Protein AF-A0A1R1X7X4-F1 (afdb_monomer)

Mean predicted aligned error: 13.03 Å

Organism: NCBI:txid133412

Nearest PDB structures (foldseek):
  8oh6-assembly2_BC  TM=9.444E-01  e=2.277E-14  Candida albicans
  8oj3-assembly2_BC  TM=9.599E-01  e=4.013E-14  Candida albicans
  6swa-assembly1_G  TM=9.440E-01  e=7.073E-14  Mus musculus
  4v8p-assembly4_GF  TM=9.420E-01  e=1.291E-12  Tetrahymena thermophila
  6zj3-assembly1_LV  TM=8.599E-01  e=3.478E-10  Euglena gracilis

pLDDT: mean 85.98, std 16.61, range [34.44, 98.12]

Sequence (166 aa):
MAPVKKSASKGKKIASVPSAKKSVSKKPARNPLFESRNRNFGIGQAVQPKRDLSRYVKWPEYVRLQRQRKVLMMRLKVPPAINQFTQVLDRNTASQLFRLAAKYRPETSTEKRARLVATAEKVAAGNKDESAKPFVIKYGINHITSLIESKKAKLVVIANDVNPIE

Radius of gyration: 37.01 Å; Cα contacts (8 Å, |Δi|>4): 38; chains: 1; bounding box: 67×49×106 Å

InterPro domains:
  IPR001921 Large ribosomal subunit protein eL8, eukaryota [PR00882] (38-55)
  IPR001921 Large ribosomal subunit protein eL8, eukaryota [PR00882] (55-72)
  IPR001921 Large ribosomal subunit protein eL8, eukaryota [PR00882] (75-94)
  IPR001921 Large ribosomal subunit protein eL8, eukaryota [PR00882] (99-112)
  IPR001921 Large ribosomal subunit protein eL8, eukaryota [PR00882] (133-153)
  IPR004038 Ribosomal protein eL8/eL30/eS12/Gadd45 [PF01248] (131-166)
  IPR018492 Ribosomal protein eL8/Nhp2 family [PR00881] (137-151)
  IPR018492 Ribosomal protein eL8/Nhp2 family [PR00881] (156-166)
  IPR029064 Ribosomal protein eL30-like superfamily [G3DSA:3.30.1330.30] (59-166)
  IPR029064 Ribosomal protein eL30-like superfamily [SSF55315] (94-166)
  IPR050257 Large ribosomal subunit protein eL8/uL1-like [PTHR23105] (51-166)

Secondary structure (DSSP, 8-state):
-PPPP--------PPPPS-------PPPPPPTT----PPP-STTSSPPPP---TTTS---HHHHHHHHHHHHHHHS---HHHHGGGSPPPHHHHHHHHHHHHHTPPPPHHHHHHHHHHHHHHHHTT----PPPPP----SHHHHHHHHHTT--S-----S--SS--

Solvent-accessible surface area (backbone atoms only — not comparable to full-atom values): 11486 Å² total; per-residue (Å²): 135,84,87,80,91,82,90,87,77,94,74,88,90,72,90,79,79,94,75,81,76,76,82,72,78,77,75,76,86,75,61,88,91,67,78,88,82,83,77,55,65,55,91,94,58,45,84,70,76,93,70,92,49,80,89,75,54,88,67,58,66,70,60,49,51,56,50,50,52,55,51,47,60,72,71,48,90,69,58,66,91,63,46,53,49,74,65,67,82,53,72,68,61,48,54,54,51,51,56,57,48,63,77,26,54,68,80,50,76,68,56,48,50,53,50,52,50,55,49,50,54,42,45,74,71,71,46,79,92,80,74,78,84,80,81,54,68,84,72,58,70,76,56,48,51,53,30,52,76,68,67,68,58,90,77,86,87,81,80,64,81,63,82,72,87,121

Structure (mmCIF, N/CA/C/O backbone):
data_AF-A0A1R1X7X4-F1
#
_entry.id   AF-A0A1R1X7X4-F1
#
loop_
_atom_site.group_PDB
_atom_site.id
_atom_site.type_symbol
_atom_site.label_atom_id
_atom_site.label_alt_id
_atom_site.label_comp_id
_atom_site.label_asym_id
_atom_site.label_entity_id
_atom_site.label_seq_id
_atom_site.pdbx_PDB_ins_code
_atom_site.Cartn_x
_atom_site.Cartn_y
_atom_site.Cartn_z
_atom_site.occupancy
_atom_site.B_iso_or_equiv
_atom_site.auth_seq_id
_atom_site.auth_comp_id
_atom_site.auth_asym_id
_atom_site.auth_atom_id
_atom_site.pdbx_PDB_model_num
ATOM 1 N N . MET A 1 1 ? -34.403 -0.033 -33.229 1.00 41.84 1 MET A N 1
ATOM 2 C CA . MET A 1 1 ? -35.351 -0.350 -34.320 1.00 41.84 1 MET A CA 1
ATOM 3 C C . MET A 1 1 ? -35.636 0.921 -35.095 1.00 41.84 1 MET A C 1
ATOM 5 O O . MET A 1 1 ? -36.055 1.900 -34.497 1.00 41.84 1 MET A O 1
ATOM 9 N N . ALA A 1 2 ? -35.313 0.929 -36.386 1.00 46.66 2 ALA A N 1
ATOM 10 C CA . ALA A 1 2 ? -35.594 2.038 -37.294 1.00 46.66 2 ALA A CA 1
ATOM 11 C C . ALA A 1 2 ? -37.090 2.096 -37.646 1.00 46.66 2 ALA A C 1
ATOM 13 O O . ALA A 1 2 ? -37.705 1.032 -37.737 1.00 46.66 2 ALA A O 1
ATOM 14 N N . PRO A 1 3 ? -37.664 3.272 -37.953 1.00 43.72 3 PRO A N 1
ATOM 15 C CA . PRO A 1 3 ? -38.865 3.331 -38.757 1.00 43.72 3 PRO A CA 1
ATOM 16 C C . PRO A 1 3 ? -38.521 3.500 -40.243 1.00 43.72 3 PRO A C 1
ATOM 18 O O . PRO A 1 3 ? -37.676 4.293 -40.661 1.00 43.72 3 PRO A O 1
ATOM 21 N N . VAL A 1 4 ? -39.202 2.656 -41.006 1.00 43.59 4 VAL A N 1
ATOM 22 C CA . VAL A 1 4 ? -39.132 2.402 -42.440 1.00 43.59 4 VAL A CA 1
ATOM 23 C C . VAL A 1 4 ? -39.848 3.501 -43.240 1.00 43.59 4 VAL A C 1
ATOM 25 O O . VAL A 1 4 ? -40.825 4.094 -42.793 1.00 43.59 4 VAL A O 1
ATOM 28 N N . LYS A 1 5 ? -39.343 3.728 -44.458 1.00 48.66 5 LYS A N 1
ATOM 29 C CA . LYS A 1 5 ? -39.853 4.612 -45.521 1.00 48.66 5 LYS A CA 1
ATOM 30 C C . LYS A 1 5 ? -41.318 4.341 -45.927 1.00 48.66 5 LYS A C 1
ATOM 32 O O . LYS A 1 5 ? -41.693 3.190 -46.125 1.00 48.66 5 LYS A O 1
ATOM 37 N N . LYS A 1 6 ? -42.049 5.411 -46.270 1.00 34.44 6 LYS A N 1
ATOM 38 C CA . LYS A 1 6 ? -43.139 5.461 -47.277 1.00 34.44 6 LYS A CA 1
ATOM 39 C C . LYS A 1 6 ? -42.985 6.781 -48.053 1.00 34.44 6 LYS A C 1
ATOM 41 O O . LYS A 1 6 ? -42.925 7.827 -47.428 1.00 34.44 6 LYS A O 1
ATOM 46 N N . SER A 1 7 ? -42.570 6.799 -49.322 1.00 47.31 7 SER A N 1
ATOM 47 C CA . SER A 1 7 ? -43.230 6.396 -50.583 1.00 47.31 7 SER A CA 1
ATOM 48 C C . SER A 1 7 ? -44.155 7.479 -51.155 1.00 47.31 7 SER A C 1
ATOM 50 O O . SER A 1 7 ? -45.255 7.650 -50.647 1.00 47.31 7 SER A O 1
ATOM 52 N N . ALA A 1 8 ? -43.718 8.143 -52.230 1.00 39.06 8 ALA A N 1
ATOM 53 C CA . ALA A 1 8 ? -44.516 8.737 -53.319 1.00 39.06 8 ALA A CA 1
ATOM 54 C C . ALA A 1 8 ? -43.577 9.607 -54.173 1.00 39.06 8 ALA A C 1
ATOM 56 O O . ALA A 1 8 ? -42.639 10.191 -53.646 1.00 39.06 8 ALA A O 1
ATOM 57 N N . SER A 1 9 ? -43.737 9.813 -55.470 1.00 38.97 9 SER A N 1
ATOM 58 C CA . SER A 1 9 ? -44.319 9.043 -56.563 1.00 38.97 9 SER A CA 1
ATOM 59 C C . SER A 1 9 ? -43.812 9.743 -57.826 1.00 38.97 9 SER A C 1
ATOM 61 O O . SER A 1 9 ? -4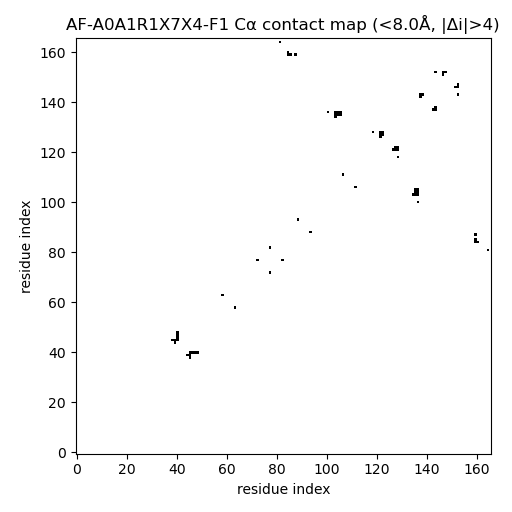3.760 10.966 -57.893 1.00 38.97 9 SER A O 1
ATOM 63 N N . LYS A 1 10 ? -43.399 8.931 -58.795 1.00 47.78 10 LYS A N 1
ATOM 64 C CA . LYS A 1 10 ? -43.009 9.236 -60.179 1.00 47.78 10 LYS A CA 1
ATOM 65 C C . LYS A 1 10 ? -43.596 10.540 -60.765 1.00 47.78 10 LYS A C 1
ATOM 67 O O . LYS A 1 10 ? -44.795 10.629 -60.998 1.00 47.78 10 LYS A O 1
ATOM 72 N N . GLY A 1 11 ? -42.708 11.469 -61.128 1.00 42.81 11 GLY A N 1
ATOM 73 C CA . GLY A 1 11 ? -42.942 12.563 -62.074 1.00 42.81 11 GLY A CA 1
ATOM 74 C C . GLY A 1 11 ? -41.880 12.536 -63.183 1.00 42.81 11 GLY A C 1
ATOM 75 O O . GLY A 1 11 ? -40.696 12.365 -62.910 1.00 42.81 11 GLY A O 1
ATOM 76 N N . LYS A 1 12 ? -42.354 12.608 -64.428 1.00 50.69 12 LYS A N 1
ATOM 77 C CA . LYS A 1 12 ? -41.709 12.533 -65.758 1.00 50.69 12 LYS A CA 1
ATOM 78 C C . LYS A 1 12 ? -40.211 12.929 -65.830 1.00 50.69 12 LYS A C 1
ATOM 80 O O . LYS A 1 12 ? -39.846 14.054 -65.512 1.00 50.69 12 LYS A O 1
ATOM 85 N N . LYS A 1 13 ? -39.349 12.019 -66.321 1.00 48.28 13 LYS A N 1
ATOM 86 C CA . LYS A 1 13 ? -37.916 12.280 -66.577 1.00 48.28 13 LYS A CA 1
ATOM 87 C C . LYS A 1 13 ? -37.725 13.106 -67.854 1.00 48.28 13 LYS A C 1
ATOM 89 O O . LYS A 1 13 ? -37.965 12.600 -68.946 1.00 48.28 13 LYS A O 1
ATOM 94 N N . ILE A 1 14 ? -37.226 14.327 -67.702 1.00 56.03 14 ILE A N 1
ATOM 95 C CA . ILE A 1 14 ? -36.561 15.101 -68.758 1.00 56.03 14 ILE A CA 1
ATOM 96 C C . ILE A 1 14 ? -35.058 15.018 -68.459 1.00 56.03 14 ILE A C 1
ATOM 98 O O . ILE A 1 14 ? -34.655 15.119 -67.300 1.00 56.03 14 ILE A O 1
ATOM 102 N N . ALA A 1 15 ? -34.238 14.730 -69.470 1.00 59.56 15 ALA A N 1
ATOM 103 C CA . ALA A 1 15 ? -32.811 14.474 -69.293 1.00 59.56 15 ALA A CA 1
ATOM 104 C C . ALA A 1 15 ? -32.068 15.718 -68.769 1.00 59.56 15 ALA A C 1
ATOM 106 O O . ALA A 1 15 ? -32.129 16.786 -69.373 1.00 59.56 15 ALA A O 1
ATOM 107 N N . SER A 1 16 ? -31.347 15.569 -67.654 1.00 58.72 16 SER A N 1
ATOM 108 C CA . SER A 1 16 ? -30.454 16.593 -67.105 1.00 58.72 16 SER A CA 1
ATOM 109 C C . SER A 1 16 ? -29.084 16.552 -67.792 1.00 58.72 16 SER A C 1
ATOM 111 O O . SER A 1 16 ? -28.466 15.491 -67.886 1.00 58.72 16 SER A O 1
ATOM 113 N N . VAL A 1 17 ? -28.619 17.723 -68.226 1.00 58.97 17 VAL A N 1
ATOM 114 C CA . VAL A 1 17 ? -27.346 18.002 -68.915 1.00 58.97 17 VAL A CA 1
ATOM 115 C C . VAL A 1 17 ? -26.130 17.434 -68.151 1.00 58.97 17 VAL A C 1
ATOM 117 O O . VAL A 1 17 ? -26.059 17.581 -66.927 1.00 58.97 17 VAL A O 1
ATOM 120 N N . PRO A 1 18 ? -25.137 16.817 -68.825 1.00 59.31 18 PRO A N 1
ATOM 121 C CA . PRO A 1 18 ? -23.993 16.210 -68.163 1.00 59.31 18 PRO A CA 1
ATOM 122 C C . PRO A 1 18 ? -22.905 17.258 -67.923 1.00 59.31 18 PRO A C 1
ATOM 124 O O . PRO A 1 18 ? -21.990 17.410 -68.726 1.00 59.31 18 PRO A O 1
ATOM 127 N N . SER A 1 19 ? -22.971 17.993 -66.814 1.00 56.12 19 SER A N 1
ATOM 128 C CA . SER A 1 19 ? -21.765 18.639 -66.279 1.00 56.12 19 SER A CA 1
ATOM 129 C C . SER A 1 19 ? -21.951 19.108 -64.840 1.00 56.12 19 SER A C 1
ATOM 131 O O . SER A 1 19 ? -22.186 20.278 -64.563 1.00 56.12 19 SER A O 1
ATOM 133 N N . ALA A 1 20 ? -21.782 18.188 -63.897 1.00 57.03 20 ALA A N 1
ATOM 134 C CA . ALA A 1 20 ? -21.344 18.543 -62.555 1.00 57.03 20 ALA A CA 1
ATOM 135 C C . ALA A 1 20 ? -19.971 17.900 -62.351 1.00 57.03 20 ALA A C 1
ATOM 137 O O . ALA A 1 20 ? -19.838 16.795 -61.823 1.00 57.03 20 ALA A O 1
ATOM 138 N N . LYS A 1 21 ? -18.931 18.573 -62.860 1.00 57.56 21 LYS A N 1
ATOM 139 C CA . LYS A 1 21 ? -17.543 18.236 -62.539 1.00 57.56 21 LYS A CA 1
ATOM 140 C C . LYS A 1 21 ? -17.407 18.279 -61.017 1.00 57.56 21 LYS A C 1
ATOM 142 O O . LYS A 1 21 ? -17.651 19.322 -60.415 1.00 57.56 21 LYS A O 1
ATOM 147 N N . LYS A 1 22 ? -17.011 17.155 -60.404 1.00 57.88 22 LYS A N 1
ATOM 148 C CA . LYS A 1 22 ? -16.505 17.124 -59.024 1.00 57.88 22 LYS A CA 1
ATOM 149 C C . LYS A 1 22 ? -15.556 18.307 -58.855 1.00 57.88 22 LYS A C 1
ATOM 151 O O . LYS A 1 22 ? -14.607 18.429 -59.629 1.00 57.88 22 LYS A O 1
ATOM 156 N N . SER A 1 23 ? -15.812 19.160 -57.868 1.00 54.19 23 SER A N 1
ATOM 157 C CA . SER A 1 23 ? -14.879 20.204 -57.464 1.00 54.19 23 SER A CA 1
ATOM 158 C C . SER A 1 23 ? -13.564 19.533 -57.077 1.00 54.19 23 SER A C 1
ATOM 160 O O . SER A 1 23 ? -13.426 18.969 -55.991 1.00 54.19 23 SER A O 1
ATOM 162 N N . VAL A 1 24 ? -12.609 19.539 -58.003 1.00 57.81 24 VAL A N 1
ATOM 163 C CA . VAL A 1 24 ? -11.231 19.156 -57.731 1.00 57.81 24 VAL A CA 1
ATOM 164 C C . VAL A 1 24 ? -10.703 20.240 -56.807 1.00 57.81 24 VAL A C 1
ATOM 166 O O . VAL A 1 24 ? -10.458 21.365 -57.240 1.00 57.81 24 VAL A O 1
ATOM 169 N N . SER A 1 25 ? -10.597 19.932 -55.516 1.00 57.25 25 SER A N 1
ATOM 170 C CA . SER A 1 25 ? -9.922 20.791 -54.548 1.00 57.25 25 SER A CA 1
ATOM 171 C C . SER A 1 25 ? -8.527 21.109 -55.096 1.00 57.25 25 SER A C 1
ATOM 173 O O . SER A 1 25 ? -7.683 20.212 -55.197 1.00 57.25 25 SER A O 1
ATOM 175 N N . LYS A 1 26 ? -8.310 22.361 -55.524 1.00 60.34 26 LYS A N 1
ATOM 176 C CA . LYS A 1 26 ? -7.020 22.842 -56.031 1.00 60.34 26 LYS A CA 1
ATOM 177 C C . LYS A 1 26 ? -5.958 22.564 -54.968 1.00 60.34 26 LYS A C 1
ATOM 179 O O . LYS A 1 26 ? -6.032 23.105 -53.867 1.00 60.34 26 LYS A O 1
ATOM 184 N N . LYS A 1 27 ? -4.980 21.713 -55.293 1.00 66.12 27 LYS A N 1
ATOM 185 C CA . LYS A 1 27 ? -3.780 21.553 -54.464 1.00 66.12 27 LYS A CA 1
ATOM 186 C C . LYS A 1 27 ? -3.065 22.912 -54.418 1.00 66.12 27 LYS A C 1
ATOM 188 O O . LYS A 1 27 ? -2.929 23.527 -55.478 1.00 66.12 27 LYS A O 1
ATOM 193 N N . PRO A 1 28 ? -2.641 23.399 -53.239 1.00 71.25 28 PRO A N 1
ATOM 194 C CA . PRO A 1 28 ? -1.934 24.670 -53.143 1.00 71.25 28 PRO A CA 1
ATOM 195 C C . PRO A 1 28 ? -0.655 24.630 -53.990 1.00 71.25 28 PRO A C 1
ATOM 197 O O . PRO A 1 28 ? 0.012 23.595 -54.068 1.00 71.25 28 PRO A O 1
ATOM 200 N N . ALA A 1 29 ? -0.337 25.748 -54.650 1.00 69.00 29 ALA A N 1
ATOM 201 C CA . ALA A 1 29 ? 0.863 25.886 -55.468 1.00 69.00 29 ALA A CA 1
ATOM 202 C C . ALA A 1 29 ? 2.110 25.638 -54.601 1.00 69.00 29 ALA A C 1
ATOM 204 O O . ALA A 1 29 ? 2.320 26.304 -53.588 1.00 69.00 29 ALA A O 1
ATOM 205 N N . ARG A 1 30 ? 2.920 24.641 -54.972 1.00 70.94 30 ARG A N 1
ATOM 206 C CA . ARG A 1 30 ? 4.141 24.281 -54.245 1.00 70.94 30 ARG A CA 1
ATOM 207 C C . ARG A 1 30 ? 5.256 25.236 -54.667 1.00 70.94 30 ARG A C 1
ATOM 209 O O . ARG A 1 30 ? 5.600 25.281 -55.842 1.00 70.94 30 ARG A O 1
ATOM 216 N N . ASN A 1 31 ? 5.799 25.998 -53.720 1.00 81.94 31 ASN A N 1
ATOM 217 C CA . ASN A 1 31 ? 6.929 26.889 -53.977 1.00 81.94 31 ASN A CA 1
ATOM 218 C C . ASN A 1 31 ? 8.143 26.059 -54.470 1.00 81.94 31 ASN A C 1
ATOM 220 O O . ASN A 1 31 ? 8.532 25.117 -53.771 1.00 81.94 31 ASN A O 1
ATOM 224 N N . PRO A 1 32 ? 8.731 26.376 -55.642 1.00 82.44 32 PRO A N 1
ATOM 225 C CA . PRO A 1 32 ? 9.830 25.614 -56.244 1.00 82.44 32 PRO A CA 1
ATOM 226 C C . PRO A 1 32 ? 11.125 25.631 -55.418 1.00 82.44 32 PRO A C 1
ATOM 228 O O . PRO A 1 32 ? 11.994 24.797 -55.644 1.00 82.44 32 PRO A O 1
ATOM 231 N N . LEU A 1 33 ? 11.242 26.529 -54.433 1.00 87.75 33 LEU A N 1
ATOM 232 C CA . LEU A 1 33 ? 12.368 26.575 -53.498 1.00 87.75 33 LEU A CA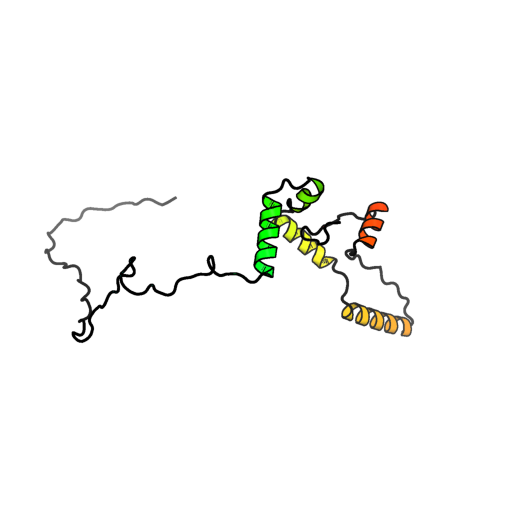 1
ATOM 233 C C . LEU A 1 33 ? 12.321 25.463 -52.427 1.00 87.75 33 LEU A C 1
ATOM 235 O O . LEU A 1 33 ? 13.320 25.233 -51.749 1.00 87.75 33 LEU A O 1
ATOM 239 N N . PHE A 1 34 ? 11.188 24.765 -52.250 1.00 85.88 34 PHE A N 1
ATOM 240 C CA . PHE A 1 34 ? 11.035 23.703 -51.245 1.00 85.88 34 PHE A CA 1
ATOM 241 C C . PHE A 1 34 ? 10.937 22.303 -51.869 1.00 85.88 34 PHE A C 1
ATOM 243 O O . PHE A 1 34 ? 9.876 21.861 -52.328 1.00 85.88 34 PHE A O 1
ATOM 250 N N . GLU A 1 35 ? 12.028 21.544 -51.783 1.00 86.50 35 GLU A N 1
ATOM 251 C CA . GLU A 1 35 ? 12.071 20.130 -52.163 1.00 86.50 35 GLU A CA 1
ATOM 252 C C . GLU A 1 35 ? 11.814 19.176 -50.981 1.00 86.50 35 GLU A C 1
ATOM 254 O O . GLU A 1 35 ? 12.058 19.491 -49.818 1.00 86.50 35 GLU A O 1
ATOM 259 N N . SER A 1 36 ? 11.282 17.983 -51.273 1.00 87.62 36 SER A N 1
ATOM 260 C CA . SER A 1 36 ? 11.096 16.927 -50.267 1.00 87.62 36 SER A CA 1
ATOM 261 C C . SER A 1 36 ? 12.357 16.073 -50.216 1.00 87.62 36 SER A C 1
ATOM 263 O O . SER A 1 36 ? 12.693 15.407 -51.189 1.00 87.62 36 SER A O 1
ATOM 265 N N . ARG A 1 37 ? 13.040 16.083 -49.070 1.00 87.38 37 ARG A N 1
ATOM 266 C CA . ARG A 1 37 ? 14.230 15.263 -48.807 1.00 87.38 37 ARG A CA 1
ATOM 267 C C . ARG A 1 37 ? 13.890 14.146 -47.825 1.00 87.38 37 ARG A C 1
ATOM 269 O O . ARG A 1 37 ? 14.252 14.200 -46.649 1.00 87.38 37 ARG A O 1
ATOM 276 N N . ASN A 1 38 ? 13.139 13.151 -48.289 1.00 90.12 38 ASN A N 1
ATOM 277 C CA . ASN A 1 38 ? 12.784 12.012 -47.447 1.00 90.12 38 ASN A CA 1
ATOM 278 C C . ASN A 1 38 ? 14.032 11.174 -47.145 1.00 90.12 38 ASN A C 1
ATOM 280 O O . ASN A 1 38 ? 14.757 10.766 -48.048 1.00 90.12 38 ASN A O 1
ATOM 284 N N . ARG A 1 39 ? 14.279 10.906 -45.862 1.00 92.56 39 ARG A N 1
ATOM 285 C CA . ARG A 1 39 ? 15.387 10.059 -45.409 1.00 92.56 39 ARG A CA 1
ATOM 286 C C . ARG A 1 39 ? 14.907 8.620 -45.254 1.00 92.56 39 ARG A C 1
ATOM 288 O O . ARG A 1 39 ? 13.884 8.380 -44.618 1.00 92.56 39 ARG A O 1
ATOM 295 N N . ASN A 1 40 ? 15.664 7.668 -45.793 1.00 94.88 40 ASN A N 1
ATOM 296 C CA . ASN A 1 40 ? 15.442 6.246 -45.551 1.00 94.88 40 ASN A CA 1
ATOM 297 C C . ASN A 1 40 ? 16.184 5.820 -44.272 1.00 94.88 40 ASN A C 1
ATOM 299 O O . ASN A 1 40 ? 17.403 5.947 -44.205 1.00 94.88 40 ASN A O 1
ATOM 303 N N . PHE A 1 41 ? 15.457 5.326 -43.268 1.00 95.50 41 PHE A N 1
ATOM 304 C CA . PHE A 1 41 ? 16.003 4.871 -41.977 1.00 95.50 41 PHE A CA 1
ATOM 305 C C . PHE A 1 41 ? 16.158 3.341 -41.893 1.00 95.50 41 PHE A C 1
ATOM 307 O O . PHE A 1 41 ? 16.189 2.768 -40.799 1.00 95.50 41 PHE A O 1
ATOM 314 N N . GLY A 1 42 ? 16.209 2.666 -43.044 1.00 94.75 42 GLY A N 1
ATOM 315 C CA . GLY A 1 42 ? 16.579 1.257 -43.142 1.00 94.75 42 GLY A CA 1
ATOM 316 C C . GLY A 1 42 ? 18.004 0.983 -42.645 1.00 94.75 42 GLY A C 1
ATOM 317 O O . GLY A 1 42 ? 18.800 1.894 -42.407 1.00 94.75 42 GLY A O 1
ATOM 318 N N . ILE A 1 43 ? 18.328 -0.296 -42.471 1.00 94.81 43 ILE A N 1
ATOM 319 C CA . ILE A 1 43 ? 19.660 -0.736 -42.039 1.00 94.81 43 ILE A CA 1
ATOM 320 C C . ILE A 1 43 ? 20.688 -0.319 -43.106 1.00 94.81 43 ILE A C 1
ATOM 322 O O . ILE A 1 43 ? 20.471 -0.546 -44.293 1.00 94.81 43 ILE A O 1
ATOM 326 N N . GLY A 1 44 ? 21.783 0.325 -42.689 1.00 95.00 44 GLY A N 1
ATOM 327 C CA . GLY A 1 44 ? 22.851 0.787 -43.589 1.00 95.00 44 GLY A CA 1
ATOM 328 C C . GLY A 1 44 ? 22.543 2.056 -44.397 1.00 95.00 44 GLY A C 1
ATOM 329 O O . GLY A 1 44 ? 23.325 2.406 -45.272 1.00 95.00 44 GLY A O 1
ATOM 330 N N . GLN A 1 45 ? 21.421 2.736 -44.131 1.00 95.31 45 GLN A N 1
ATOM 331 C CA . GLN A 1 45 ? 21.021 3.968 -44.823 1.00 95.31 45 GLN A CA 1
ATOM 332 C C . GLN A 1 45 ? 21.278 5.200 -43.931 1.00 95.31 45 GLN A C 1
ATOM 334 O O . GLN A 1 45 ? 22.352 5.344 -43.348 1.00 95.31 45 GLN A O 1
ATOM 339 N N . ALA A 1 46 ? 20.316 6.117 -43.798 1.00 94.69 46 ALA A N 1
ATOM 340 C CA . ALA A 1 46 ? 20.488 7.312 -42.979 1.00 94.69 46 ALA A CA 1
ATOM 341 C C . ALA A 1 46 ? 20.497 6.998 -41.469 1.00 94.69 46 ALA A C 1
ATOM 343 O O . ALA A 1 46 ? 19.859 6.049 -41.011 1.00 94.69 46 ALA A O 1
ATOM 344 N N . VAL A 1 47 ? 21.144 7.869 -40.675 1.00 94.19 47 VAL A N 1
ATOM 345 C CA . VAL A 1 47 ? 21.170 7.776 -39.200 1.00 94.19 47 VAL A CA 1
ATOM 346 C C . VAL A 1 47 ? 19.757 7.625 -38.642 1.00 94.19 47 VAL A C 1
ATOM 348 O O . VAL A 1 47 ? 18.869 8.415 -38.980 1.00 94.19 47 VAL A O 1
ATOM 351 N N . GLN A 1 48 ? 19.582 6.625 -37.777 1.00 94.50 48 GLN A N 1
ATOM 352 C CA . GLN A 1 48 ? 18.311 6.298 -37.142 1.00 94.50 48 GLN A CA 1
ATOM 353 C C . GLN A 1 48 ? 17.767 7.493 -36.336 1.00 94.50 48 GLN A C 1
ATOM 355 O O . GLN A 1 48 ? 18.534 8.175 -35.653 1.00 94.50 48 GLN A O 1
ATOM 360 N N . PRO A 1 49 ? 16.449 7.751 -36.370 1.00 95.31 49 PRO A N 1
ATOM 361 C CA . PRO A 1 49 ? 15.851 8.782 -35.537 1.00 95.31 49 PRO A CA 1
ATOM 362 C C . PRO A 1 49 ? 15.910 8.373 -34.061 1.00 95.31 49 PRO A C 1
ATOM 364 O O . PRO A 1 49 ? 16.041 7.192 -33.724 1.00 95.31 49 PRO A O 1
ATOM 367 N N . LYS A 1 50 ? 15.751 9.350 -33.164 1.00 95.62 50 LYS A N 1
ATOM 368 C CA . LYS A 1 50 ? 15.554 9.070 -31.738 1.00 95.62 50 LYS A CA 1
ATOM 369 C C . LYS A 1 50 ? 14.276 8.237 -31.571 1.00 95.62 50 LYS A C 1
ATOM 371 O O . LYS A 1 50 ? 13.227 8.605 -32.096 1.00 95.62 50 LYS A O 1
ATOM 376 N N . ARG A 1 51 ? 14.373 7.115 -30.857 1.00 94.50 51 ARG A N 1
ATOM 377 C CA . ARG A 1 51 ? 13.253 6.220 -30.526 1.00 94.50 51 ARG A CA 1
ATOM 378 C C . ARG A 1 51 ? 13.118 6.100 -29.017 1.00 94.50 51 ARG A C 1
ATOM 380 O O . ARG A 1 51 ? 14.056 6.427 -28.293 1.00 94.50 51 ARG A O 1
ATOM 387 N N . ASP A 1 52 ? 11.978 5.600 -28.554 1.00 96.62 52 ASP A N 1
ATOM 388 C CA . ASP A 1 52 ? 11.857 5.205 -27.156 1.00 96.62 52 ASP A CA 1
ATOM 389 C C . ASP A 1 52 ? 12.784 4.012 -26.869 1.00 96.62 52 ASP A C 1
ATOM 391 O O . ASP A 1 52 ? 12.634 2.928 -27.436 1.00 96.62 52 ASP A O 1
ATOM 395 N N . LEU A 1 53 ? 13.770 4.241 -26.001 1.00 96.44 53 LEU A N 1
ATOM 396 C CA . LEU A 1 53 ? 14.734 3.239 -25.556 1.00 96.44 53 LEU A CA 1
ATOM 397 C C . LEU A 1 53 ? 14.403 2.696 -24.160 1.00 96.44 53 LEU A C 1
ATOM 399 O O . LEU A 1 53 ? 15.187 1.914 -23.633 1.00 96.44 53 LEU A O 1
ATOM 403 N N . SER A 1 54 ? 13.259 3.053 -23.562 1.00 94.81 54 SER A N 1
ATOM 404 C CA . SER A 1 54 ? 12.861 2.694 -22.188 1.00 94.81 54 SER A CA 1
ATOM 405 C C . SER A 1 54 ? 13.059 1.211 -21.830 1.00 94.81 54 SER A C 1
ATOM 407 O O . SER A 1 54 ? 13.450 0.877 -20.707 1.00 94.81 54 SER A O 1
ATOM 409 N N . ARG A 1 55 ? 12.849 0.302 -22.792 1.00 95.06 55 ARG A N 1
ATOM 410 C CA . ARG A 1 55 ? 13.056 -1.149 -22.634 1.00 95.06 55 ARG A CA 1
ATOM 411 C C . ARG A 1 55 ? 14.526 -1.584 -22.625 1.00 95.06 55 ARG A C 1
ATOM 413 O O . ARG A 1 55 ? 14.836 -2.588 -21.994 1.00 95.06 55 ARG A O 1
ATOM 420 N N . TYR A 1 56 ? 15.400 -0.852 -23.315 1.00 95.62 56 TYR A N 1
ATOM 421 C CA . TYR A 1 56 ? 16.823 -1.169 -23.505 1.00 95.62 56 TYR A CA 1
ATOM 422 C C . TYR A 1 56 ? 17.750 -0.354 -22.593 1.00 95.62 56 TYR A C 1
ATOM 424 O O . TYR A 1 56 ? 18.950 -0.613 -22.537 1.00 95.62 56 TYR A O 1
ATOM 432 N N . VAL A 1 57 ? 17.206 0.627 -21.868 1.00 96.88 57 VAL A N 1
ATOM 433 C CA . VAL A 1 57 ? 17.945 1.390 -20.860 1.00 96.88 57 VAL A CA 1
ATOM 434 C C . VAL A 1 57 ? 18.462 0.451 -19.771 1.00 96.88 57 VAL A C 1
ATOM 436 O O . VAL A 1 57 ? 17.725 -0.366 -19.21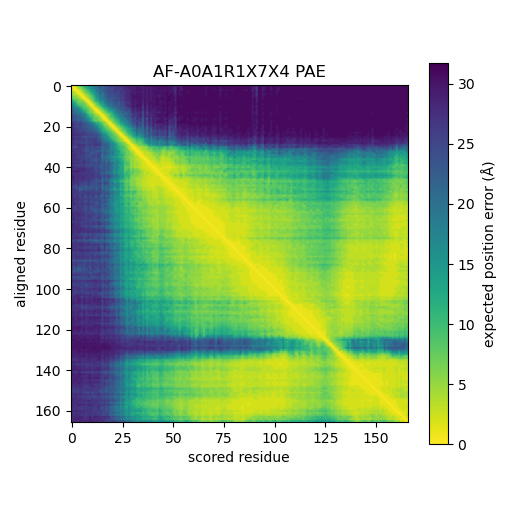0 1.00 96.88 57 VAL A O 1
ATOM 439 N N . LYS A 1 58 ? 19.734 0.624 -19.408 1.00 96.25 58 LYS A N 1
ATOM 440 C CA . LYS A 1 58 ? 20.297 0.050 -18.186 1.00 96.25 58 LYS A CA 1
ATOM 441 C C . LYS A 1 58 ? 19.703 0.780 -16.979 1.00 96.25 58 LYS A C 1
ATOM 443 O O . LYS A 1 58 ? 20.189 1.832 -16.575 1.00 96.25 58 LYS A O 1
ATOM 448 N N . TRP A 1 59 ? 18.622 0.229 -16.433 1.00 97.06 59 TRP A N 1
ATOM 449 C CA . TRP A 1 59 ? 17.923 0.809 -15.287 1.00 97.06 59 TRP A CA 1
ATOM 450 C C . TRP A 1 59 ? 18.803 0.832 -14.021 1.00 97.06 59 TRP A C 1
ATOM 452 O O . TRP A 1 59 ? 19.601 -0.097 -13.822 1.00 97.06 59 TRP A O 1
ATOM 462 N N . PRO A 1 60 ? 18.626 1.838 -13.137 1.00 98.06 60 PRO A N 1
ATOM 463 C CA . PRO A 1 60 ? 19.257 1.860 -11.822 1.00 98.06 60 PRO A CA 1
ATOM 464 C C . PRO A 1 60 ? 19.021 0.559 -11.052 1.00 98.06 60 PRO A C 1
ATOM 466 O O . PRO A 1 60 ? 18.008 -0.122 -11.235 1.00 98.06 60 PRO A O 1
ATOM 469 N N . GLU A 1 61 ? 19.961 0.204 -10.182 1.00 97.88 61 GLU A N 1
ATOM 470 C CA . GLU A 1 61 ? 19.967 -1.088 -9.494 1.00 97.88 61 GLU A CA 1
ATOM 471 C C . GLU A 1 61 ? 18.691 -1.375 -8.698 1.00 97.88 61 GLU A C 1
ATOM 473 O O . GLU A 1 61 ? 18.117 -2.450 -8.853 1.00 97.88 61 GLU A O 1
ATOM 478 N N . TYR A 1 62 ? 18.179 -0.399 -7.948 1.00 98.06 62 TYR A N 1
ATOM 479 C CA . TYR A 1 62 ? 16.955 -0.570 -7.161 1.00 98.06 62 TYR A CA 1
ATOM 480 C C . TYR A 1 62 ? 15.736 -0.932 -8.030 1.00 98.06 62 TYR A C 1
ATOM 482 O O . TYR A 1 62 ? 14.928 -1.775 -7.645 1.00 98.06 62 TYR A O 1
ATOM 490 N N . VAL A 1 63 ? 15.628 -0.369 -9.242 1.00 97.50 63 VAL A N 1
ATOM 491 C CA . VAL A 1 63 ? 14.549 -0.692 -10.190 1.00 97.50 63 VAL A CA 1
ATOM 492 C C . VAL A 1 63 ? 14.703 -2.122 -10.698 1.00 97.50 63 VAL A C 1
ATOM 494 O O . VAL A 1 63 ? 13.717 -2.855 -10.809 1.00 97.50 63 VAL A O 1
ATOM 497 N N . ARG A 1 64 ? 15.940 -2.535 -11.012 1.00 96.94 64 ARG A N 1
ATOM 498 C CA . ARG A 1 64 ? 16.232 -3.907 -11.451 1.00 96.94 64 ARG A CA 1
ATOM 499 C C . ARG A 1 64 ? 15.864 -4.908 -10.359 1.00 96.94 64 ARG A C 1
ATOM 501 O O . ARG A 1 64 ? 15.145 -5.857 -10.656 1.00 96.94 64 ARG A O 1
ATOM 508 N N . LEU A 1 65 ? 16.269 -4.649 -9.117 1.00 97.56 65 LEU A N 1
ATOM 509 C CA . LEU A 1 65 ? 16.012 -5.518 -7.969 1.00 97.56 65 LEU A CA 1
ATOM 510 C C . LEU A 1 65 ? 14.509 -5.652 -7.678 1.00 97.56 65 LEU A C 1
ATOM 512 O O . LEU A 1 65 ? 14.009 -6.767 -7.544 1.00 97.56 65 LEU A O 1
ATOM 516 N N . GLN A 1 66 ? 13.755 -4.548 -7.677 1.00 96.75 66 GLN A N 1
ATOM 517 C CA . GLN A 1 66 ? 12.295 -4.573 -7.500 1.00 96.75 66 GLN A CA 1
ATOM 518 C C . GLN A 1 66 ? 11.587 -5.389 -8.597 1.00 96.75 66 GLN A C 1
ATOM 520 O O . GLN A 1 66 ? 10.705 -6.202 -8.308 1.00 96.75 66 GLN A O 1
ATOM 525 N N . ARG A 1 67 ? 11.992 -5.219 -9.866 1.00 97.06 67 ARG A N 1
ATOM 526 C CA . ARG A 1 67 ? 11.437 -5.982 -10.998 1.00 97.06 67 ARG A CA 1
ATOM 527 C C . ARG A 1 67 ? 11.794 -7.466 -10.912 1.00 97.06 67 ARG A C 1
ATOM 529 O O . ARG A 1 67 ? 10.915 -8.304 -11.094 1.00 97.06 67 ARG A O 1
ATOM 536 N N . GLN A 1 68 ? 13.053 -7.789 -10.614 1.00 97.38 68 GLN A N 1
ATOM 537 C CA . GLN A 1 68 ? 13.523 -9.166 -10.445 1.00 97.38 68 GLN A CA 1
ATOM 538 C C . GLN A 1 68 ? 12.796 -9.868 -9.297 1.00 97.38 68 GLN A C 1
ATOM 540 O O . GLN A 1 68 ? 12.323 -10.984 -9.494 1.00 97.38 68 GLN A O 1
ATOM 545 N N . ARG A 1 69 ? 12.603 -9.197 -8.151 1.00 95.38 69 ARG A N 1
ATOM 546 C CA . ARG A 1 69 ? 11.818 -9.719 -7.020 1.00 95.38 69 ARG A CA 1
ATOM 547 C C . ARG A 1 69 ? 10.397 -10.094 -7.445 1.00 95.38 69 ARG A C 1
ATOM 549 O O . ARG A 1 69 ? 9.946 -11.199 -7.157 1.00 95.38 69 ARG A O 1
ATOM 556 N N . LYS A 1 70 ? 9.711 -9.218 -8.191 1.00 95.19 70 LYS A N 1
ATOM 557 C CA . LYS A 1 70 ? 8.362 -9.500 -8.711 1.00 95.19 70 LYS A CA 1
ATOM 558 C C . LYS A 1 70 ? 8.348 -10.685 -9.681 1.00 95.19 70 LYS A C 1
ATOM 560 O O . LYS A 1 70 ? 7.462 -11.529 -9.601 1.00 95.19 70 LYS A O 1
ATOM 565 N N . VAL A 1 71 ? 9.318 -10.760 -10.595 1.00 97.12 71 VAL A N 1
ATOM 566 C CA . VAL A 1 71 ? 9.438 -11.887 -11.535 1.00 97.12 71 VAL A CA 1
ATOM 567 C C . VAL A 1 71 ? 9.669 -13.196 -10.788 1.00 97.12 71 VAL A C 1
ATOM 569 O O . VAL A 1 71 ? 9.012 -14.185 -11.095 1.00 97.12 71 VAL A O 1
ATOM 572 N N . LEU A 1 72 ? 10.542 -13.193 -9.785 1.00 97.00 72 LEU A N 1
ATOM 573 C CA . LEU A 1 72 ? 10.847 -14.364 -8.973 1.00 97.00 72 LEU A CA 1
ATOM 574 C C . LEU A 1 72 ? 9.600 -14.868 -8.232 1.00 97.00 72 LEU A C 1
ATOM 576 O O . LEU A 1 72 ? 9.286 -16.051 -8.328 1.00 97.00 72 LEU A O 1
ATOM 580 N N . MET A 1 73 ? 8.823 -13.976 -7.607 1.00 93.75 73 MET A N 1
ATOM 581 C CA . MET A 1 73 ? 7.557 -14.335 -6.948 1.00 93.75 73 MET A CA 1
ATOM 582 C C . MET A 1 73 ? 6.525 -14.962 -7.901 1.00 93.75 73 MET A C 1
ATOM 584 O O . MET A 1 73 ? 5.788 -15.847 -7.491 1.00 93.75 73 MET A O 1
ATOM 588 N N . MET A 1 74 ? 6.478 -14.546 -9.172 1.00 94.12 74 MET A N 1
ATOM 589 C CA . MET A 1 74 ? 5.578 -15.147 -10.172 1.00 94.12 74 MET A CA 1
ATOM 590 C C . MET A 1 74 ? 6.084 -16.484 -10.730 1.00 94.12 74 MET A C 1
ATOM 592 O O . MET A 1 74 ? 5.314 -17.232 -11.328 1.00 94.12 74 MET A O 1
ATOM 596 N N . ARG A 1 75 ? 7.393 -16.742 -10.651 1.00 97.06 75 ARG A N 1
ATOM 597 C CA . ARG A 1 75 ? 8.029 -17.928 -11.246 1.00 97.06 75 ARG A CA 1
ATOM 598 C C . ARG A 1 75 ? 8.165 -19.072 -10.257 1.00 97.06 75 ARG A C 1
ATOM 600 O O . ARG A 1 75 ? 8.112 -20.227 -10.667 1.00 97.06 75 ARG A O 1
ATOM 607 N N . LEU A 1 76 ? 8.339 -18.757 -8.981 1.00 96.56 76 LEU A N 1
ATOM 608 C CA . LEU A 1 76 ? 8.362 -19.755 -7.926 1.00 96.56 76 LEU A CA 1
ATOM 609 C C . LEU A 1 76 ? 6.943 -20.163 -7.527 1.00 96.56 76 LEU A C 1
ATOM 611 O O . LEU A 1 76 ? 5.990 -19.395 -7.648 1.00 96.56 76 LEU A O 1
ATOM 615 N N . LYS A 1 77 ? 6.812 -21.386 -7.012 1.00 96.88 77 LYS A N 1
ATOM 6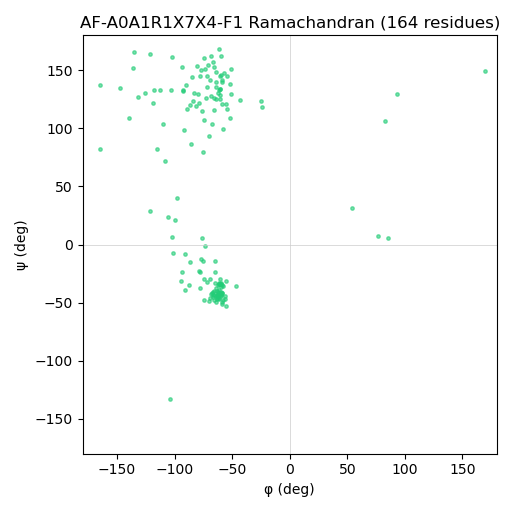16 C CA . LYS A 1 77 ? 5.573 -21.843 -6.381 1.00 96.88 77 LYS A CA 1
ATOM 617 C C . LYS A 1 77 ? 5.451 -21.177 -5.013 1.00 96.88 77 LYS A C 1
ATOM 619 O O . LYS A 1 77 ? 6.185 -21.522 -4.092 1.00 96.88 77 LYS A O 1
ATOM 624 N N . VAL A 1 78 ? 4.542 -20.215 -4.897 1.00 95.06 78 VAL A N 1
ATOM 625 C CA . VAL A 1 78 ? 4.284 -19.497 -3.644 1.00 95.06 78 VAL A CA 1
ATOM 626 C C . VAL A 1 78 ? 3.391 -20.354 -2.732 1.00 95.06 78 VAL A C 1
ATOM 628 O O . VAL A 1 78 ? 2.346 -20.822 -3.192 1.00 95.06 78 VAL A O 1
ATOM 631 N N . PRO A 1 79 ? 3.761 -20.568 -1.453 1.00 95.81 79 PRO A N 1
ATOM 632 C CA . PRO A 1 79 ? 2.931 -21.299 -0.496 1.00 95.81 79 PRO A CA 1
ATOM 633 C C . PRO A 1 79 ? 1.533 -20.678 -0.323 1.00 95.81 79 PRO A C 1
ATOM 635 O O . PRO A 1 79 ? 1.404 -19.451 -0.367 1.00 95.81 79 PRO A O 1
ATOM 638 N N . PRO A 1 80 ? 0.485 -21.481 -0.055 1.00 96.12 80 PRO A N 1
ATOM 639 C CA . PRO A 1 80 ? -0.894 -20.992 0.048 1.00 96.12 80 PRO A CA 1
ATOM 640 C C . PRO A 1 80 ? -1.085 -19.915 1.127 1.00 96.12 80 PRO A C 1
ATOM 642 O O . PRO A 1 80 ? -1.820 -18.958 0.897 1.00 96.12 80 PRO A O 1
ATOM 645 N N . ALA A 1 81 ? -0.361 -20.012 2.248 1.00 95.06 81 ALA A N 1
ATOM 646 C CA . ALA A 1 81 ? -0.400 -19.028 3.334 1.00 95.06 81 ALA A CA 1
ATOM 647 C C . ALA A 1 81 ? 0.040 -17.616 2.901 1.00 95.06 81 ALA A C 1
ATOM 649 O O . ALA A 1 81 ? -0.445 -16.627 3.436 1.00 95.06 81 ALA A O 1
ATOM 650 N N . ILE A 1 82 ? 0.925 -17.515 1.906 1.00 92.88 82 ILE A N 1
ATOM 651 C CA . ILE A 1 82 ? 1.349 -16.234 1.322 1.00 92.88 82 ILE A CA 1
ATOM 652 C C . ILE A 1 82 ? 0.440 -15.884 0.139 1.00 92.88 82 ILE A C 1
ATOM 654 O O . ILE A 1 82 ? 0.047 -14.733 -0.048 1.00 92.88 82 ILE A O 1
ATOM 658 N N . ASN A 1 83 ? 0.064 -16.885 -0.659 1.00 93.88 83 ASN A N 1
ATOM 659 C CA . ASN A 1 83 ? -0.734 -16.685 -1.861 1.00 93.88 83 ASN A CA 1
ATOM 660 C C . ASN A 1 83 ? -2.147 -16.153 -1.571 1.00 93.88 83 ASN A C 1
ATOM 662 O O . ASN A 1 83 ? -2.730 -15.506 -2.440 1.00 93.88 83 ASN A O 1
ATOM 666 N N . GLN A 1 84 ? -2.686 -16.361 -0.366 1.00 94.62 84 GLN A N 1
ATOM 667 C CA . GLN A 1 84 ? -3.978 -15.795 0.036 1.00 94.62 84 GLN A CA 1
ATOM 668 C C . GLN A 1 84 ? -4.029 -14.263 -0.114 1.00 94.62 84 GLN A C 1
ATOM 670 O O . GLN A 1 84 ? -5.063 -13.728 -0.490 1.00 94.62 84 GLN A O 1
ATOM 675 N N . PHE A 1 85 ? -2.904 -13.558 0.064 1.00 94.75 85 PHE A N 1
ATOM 676 C CA . PHE A 1 85 ? -2.840 -12.098 -0.082 1.00 94.75 85 PHE A CA 1
ATOM 677 C C . PHE A 1 85 ? -2.826 -11.628 -1.545 1.00 94.75 85 PHE A C 1
ATOM 679 O O . PHE A 1 85 ? -3.039 -10.452 -1.827 1.00 94.75 85 PHE A O 1
ATOM 686 N N . THR A 1 86 ? -2.624 -12.530 -2.508 1.00 94.06 86 THR A N 1
ATOM 687 C CA . THR A 1 86 ? -2.797 -12.199 -3.933 1.00 94.06 86 THR A CA 1
ATOM 688 C C . THR A 1 86 ? -4.272 -12.164 -4.338 1.00 94.06 86 THR A C 1
ATOM 690 O O . THR A 1 86 ? -4.632 -11.488 -5.302 1.00 94.06 86 THR A O 1
ATOM 693 N N . GLN A 1 87 ? -5.128 -12.863 -3.586 1.00 94.44 87 GLN A N 1
ATOM 694 C CA . GLN A 1 87 ? -6.567 -12.927 -3.803 1.00 94.44 87 GLN A CA 1
ATOM 695 C C . GLN A 1 87 ? -7.242 -11.825 -2.988 1.00 94.44 87 GLN A C 1
ATOM 697 O O . GLN A 1 87 ? -7.450 -11.943 -1.784 1.00 94.44 87 GLN A O 1
ATOM 702 N N . VAL A 1 88 ? -7.548 -10.716 -3.655 1.00 96.50 88 VAL A N 1
ATOM 703 C CA . VAL A 1 88 ? -8.074 -9.507 -3.014 1.00 96.50 88 VAL A CA 1
ATOM 704 C C . VAL A 1 88 ? -9.576 -9.351 -3.216 1.00 96.50 88 VAL A C 1
ATOM 706 O O . VAL A 1 88 ? -10.163 -9.915 -4.140 1.00 96.50 88 VAL A O 1
ATOM 709 N N . LEU A 1 89 ? -10.187 -8.528 -2.362 1.00 96.62 89 LEU A N 1
ATOM 710 C CA . LEU A 1 89 ? -11.572 -8.097 -2.517 1.00 96.62 89 LEU A CA 1
ATOM 711 C C . LEU A 1 89 ? -11.755 -7.328 -3.835 1.00 96.62 89 LEU A C 1
ATOM 713 O O . LEU A 1 89 ? -10.874 -6.575 -4.261 1.00 96.62 89 LEU A O 1
ATOM 717 N N . ASP A 1 90 ? -12.914 -7.483 -4.470 1.00 97.25 90 ASP A N 1
ATOM 718 C CA . ASP A 1 90 ? -13.235 -6.766 -5.697 1.00 97.25 90 ASP A CA 1
ATOM 719 C C . ASP A 1 90 ? -13.366 -5.250 -5.462 1.00 97.25 90 ASP A C 1
ATOM 721 O O . ASP A 1 90 ? -13.645 -4.758 -4.363 1.00 97.25 90 ASP A O 1
ATOM 725 N N . ARG A 1 91 ? -13.192 -4.477 -6.537 1.00 97.00 91 ARG A N 1
ATOM 726 C CA . ARG A 1 91 ? -13.163 -3.012 -6.471 1.00 97.00 91 ARG A CA 1
ATOM 727 C C . ARG A 1 91 ? -14.474 -2.404 -5.962 1.00 97.00 91 ARG A C 1
ATOM 729 O O . ARG A 1 91 ? -14.444 -1.353 -5.309 1.00 97.00 91 ARG A O 1
ATOM 736 N N . ASN A 1 92 ? -15.614 -3.015 -6.271 1.00 97.38 92 ASN A N 1
ATOM 737 C CA . ASN A 1 92 ? -16.920 -2.454 -5.947 1.00 97.38 92 ASN A CA 1
ATOM 738 C C . ASN A 1 92 ? -17.186 -2.610 -4.449 1.00 97.38 92 ASN A C 1
ATOM 740 O O . ASN A 1 92 ? -17.497 -1.619 -3.780 1.00 97.38 92 ASN A O 1
ATOM 744 N N . THR A 1 93 ? -16.958 -3.808 -3.911 1.00 97.06 93 THR A N 1
ATOM 745 C CA . THR A 1 93 ? -17.089 -4.074 -2.475 1.00 97.06 93 THR A CA 1
ATOM 746 C C . THR A 1 93 ? -16.048 -3.300 -1.669 1.00 97.06 93 THR A C 1
ATOM 748 O O . THR A 1 93 ? -16.390 -2.689 -0.656 1.00 97.06 93 THR A O 1
ATOM 751 N N . ALA A 1 94 ? -14.800 -3.205 -2.147 1.00 97.31 94 ALA A N 1
ATOM 752 C CA . ALA A 1 94 ? -13.769 -2.392 -1.498 1.00 97.31 94 ALA A CA 1
ATOM 753 C C . ALA A 1 94 ? -14.186 -0.913 -1.390 1.00 97.31 94 ALA A C 1
ATOM 755 O O . ALA A 1 94 ? -14.032 -0.291 -0.341 1.00 97.31 94 ALA A O 1
ATOM 756 N N . SER A 1 95 ? -14.790 -0.353 -2.443 1.00 97.50 95 SER A N 1
ATOM 757 C CA . SER A 1 95 ? -15.281 1.033 -2.429 1.00 97.50 95 SER A CA 1
ATOM 758 C C . SER A 1 95 ? -16.388 1.250 -1.392 1.00 97.50 95 SER A C 1
ATOM 760 O O . SER A 1 95 ? -16.408 2.278 -0.714 1.00 97.50 95 SER A O 1
ATOM 762 N N . GLN A 1 96 ? -17.307 0.293 -1.245 1.00 97.31 96 GLN A N 1
ATOM 763 C CA . GLN A 1 96 ? -18.356 0.343 -0.220 1.00 97.31 96 GLN A CA 1
ATOM 764 C C . GLN A 1 96 ? -17.772 0.236 1.193 1.00 97.31 96 GLN A C 1
ATOM 766 O O . GLN A 1 96 ? -18.140 1.018 2.072 1.00 97.31 96 GLN A O 1
ATOM 771 N N . LEU A 1 97 ? -16.812 -0.669 1.390 1.00 96.81 97 LEU A N 1
ATOM 772 C CA . LEU A 1 97 ? -16.089 -0.833 2.647 1.00 96.81 97 LEU A CA 1
ATOM 773 C C . LEU A 1 97 ? -15.384 0.467 3.050 1.00 96.81 97 LEU A C 1
ATOM 775 O O . LEU A 1 97 ? -15.549 0.918 4.182 1.00 96.81 97 LEU A O 1
ATOM 779 N N . PHE A 1 98 ? -14.667 1.124 2.133 1.00 96.44 98 PHE A N 1
ATOM 780 C CA . PHE A 1 98 ? -13.989 2.389 2.432 1.00 96.44 98 PHE A CA 1
ATOM 781 C C . PHE A 1 98 ? -14.958 3.534 2.757 1.00 96.44 98 PHE A C 1
ATOM 783 O O . PHE A 1 98 ? -14.650 4.360 3.615 1.00 96.44 98 PHE A O 1
ATOM 790 N N . ARG A 1 99 ? -16.152 3.570 2.147 1.00 96.81 99 ARG A N 1
ATOM 791 C CA . ARG A 1 99 ? -17.204 4.537 2.519 1.00 96.81 99 ARG A CA 1
ATOM 792 C C . ARG A 1 99 ? -17.701 4.313 3.944 1.00 96.81 99 ARG A C 1
ATOM 794 O O . ARG A 1 99 ? -17.843 5.275 4.695 1.00 96.81 99 ARG A O 1
ATOM 801 N N . LEU A 1 100 ? -17.932 3.057 4.328 1.00 95.38 100 LEU A N 1
ATOM 802 C CA . LEU A 1 100 ? -18.292 2.711 5.703 1.00 95.38 100 LEU A CA 1
ATOM 803 C C . LEU A 1 100 ? -17.160 3.086 6.664 1.00 95.38 100 LEU A C 1
ATOM 805 O O . LEU A 1 100 ? -17.410 3.695 7.702 1.00 95.38 100 LEU A O 1
ATOM 809 N N . ALA A 1 101 ? -15.916 2.783 6.295 1.00 94.88 101 ALA A N 1
ATOM 810 C CA . ALA A 1 101 ? -14.760 3.060 7.130 1.00 94.88 101 ALA A CA 1
ATOM 811 C C . ALA A 1 101 ? -14.542 4.566 7.362 1.00 94.88 101 ALA A C 1
ATOM 813 O O . ALA A 1 101 ? -14.216 4.985 8.472 1.00 94.88 101 ALA A O 1
ATOM 814 N N . ALA A 1 102 ? -14.792 5.397 6.346 1.00 95.06 102 ALA A N 1
ATOM 815 C CA . ALA A 1 102 ? -14.683 6.849 6.456 1.00 95.06 102 ALA A CA 1
ATOM 816 C C . ALA A 1 102 ? -15.621 7.441 7.525 1.00 95.06 102 ALA A C 1
ATOM 818 O O . ALA A 1 102 ? -15.244 8.399 8.195 1.00 95.06 102 ALA A O 1
ATOM 819 N N . LYS A 1 103 ? -16.806 6.849 7.739 1.00 95.06 103 LYS A N 1
ATOM 820 C CA . LYS A 1 103 ? -17.765 7.290 8.768 1.00 95.06 103 LYS A CA 1
ATOM 821 C C . LYS A 1 103 ? -17.287 7.014 10.199 1.00 95.06 103 LYS A C 1
ATOM 823 O O . LYS A 1 103 ? -17.643 7.752 11.109 1.00 95.06 103 LYS A O 1
ATOM 828 N N . TYR A 1 104 ? -16.486 5.968 10.396 1.00 95.00 104 TYR A N 1
ATOM 829 C CA . TYR A 1 104 ? -15.968 5.543 11.704 1.00 95.00 104 TYR A CA 1
ATOM 830 C C . TYR A 1 104 ? -14.478 5.877 11.887 1.00 95.00 104 TYR A C 1
ATOM 832 O O . TYR A 1 104 ? -13.774 5.224 12.667 1.00 95.00 104 TYR A O 1
ATOM 840 N N . ARG A 1 105 ? -13.975 6.870 11.146 1.00 93.94 105 ARG A N 1
ATOM 841 C CA . ARG A 1 105 ? -12.576 7.297 11.207 1.00 93.94 105 ARG A CA 1
ATOM 842 C C . ARG A 1 105 ? -12.250 7.853 12.607 1.00 93.94 105 ARG A C 1
ATOM 844 O O . ARG A 1 105 ? -13.053 8.608 13.152 1.00 93.94 105 ARG A O 1
ATOM 851 N N . PRO A 1 106 ? -11.103 7.488 13.207 1.00 93.00 106 PRO A N 1
ATOM 852 C CA . PRO A 1 106 ? -10.670 8.085 14.466 1.00 93.00 106 PRO A CA 1
ATOM 853 C C . PRO A 1 106 ? -10.353 9.578 14.296 1.00 93.00 106 PRO A C 1
ATOM 855 O O . PRO A 1 106 ? -9.964 10.018 13.212 1.00 93.00 106 PRO A O 1
ATOM 858 N N . GLU A 1 107 ? -10.493 10.325 15.389 1.00 91.88 107 GLU A N 1
ATOM 859 C CA . GLU A 1 107 ? -10.203 11.761 15.452 1.00 91.88 107 GLU A CA 1
ATOM 860 C C . GLU A 1 107 ? -8.744 12.082 15.111 1.00 91.88 107 GLU A C 1
ATOM 862 O O . GLU A 1 107 ? -7.817 11.333 15.444 1.00 91.88 107 GLU A O 1
ATOM 867 N N . THR A 1 108 ? -8.534 13.233 14.479 1.00 94.50 108 THR A N 1
ATOM 868 C CA . THR A 1 108 ? -7.188 13.785 14.295 1.00 94.50 108 THR A CA 1
ATOM 869 C C . THR A 1 108 ? -6.651 14.360 15.610 1.00 94.50 108 THR A C 1
ATOM 871 O O . THR A 1 108 ? -7.401 14.662 16.537 1.00 94.50 108 THR A O 1
ATOM 874 N N . SER A 1 109 ? -5.330 14.539 15.721 1.00 93.12 109 SER A N 1
ATOM 875 C CA . SER A 1 109 ? -4.715 15.116 16.932 1.00 93.12 109 SER A CA 1
ATOM 876 C C . SER A 1 109 ? -5.258 16.520 17.252 1.00 93.12 109 SER A C 1
ATOM 878 O O . SER A 1 109 ? -5.477 16.868 18.413 1.00 93.12 109 SER A O 1
ATOM 880 N N . THR A 1 110 ? -5.552 17.309 16.216 1.00 95.44 110 THR A N 1
ATOM 881 C CA . THR A 1 110 ? -6.144 18.648 16.327 1.00 95.44 110 THR A CA 1
ATOM 882 C C . THR A 1 110 ? -7.592 18.600 16.807 1.00 95.44 110 THR A C 1
ATOM 884 O O . THR A 1 110 ? -7.941 19.323 17.737 1.00 95.44 110 THR A O 1
ATOM 887 N N . GLU A 1 111 ? -8.416 17.714 16.240 1.00 92.88 111 GLU A N 1
ATOM 888 C CA . GLU A 1 111 ? -9.801 17.496 16.688 1.00 92.88 111 GLU A CA 1
ATOM 889 C C . GLU A 1 111 ? -9.844 16.996 18.132 1.00 92.88 111 GLU A C 1
ATOM 891 O O . GLU A 1 111 ? -10.629 17.487 18.941 1.00 92.88 111 GLU A O 1
ATOM 896 N N . LYS A 1 112 ? -8.940 16.076 18.486 1.00 91.06 112 LYS A N 1
ATOM 897 C CA . LYS A 1 112 ? -8.796 15.569 19.849 1.00 91.06 112 LYS A CA 1
ATOM 898 C C . LYS A 1 112 ? -8.472 16.690 20.830 1.00 91.06 112 LYS A C 1
ATOM 900 O O . LYS A 1 112 ? -9.060 16.741 21.907 1.00 91.06 112 LYS A O 1
ATOM 905 N N . ARG A 1 113 ? -7.547 17.586 20.471 1.00 93.31 113 ARG A N 1
ATOM 906 C CA . ARG A 1 113 ? -7.192 18.747 21.299 1.00 93.31 113 ARG A CA 1
ATOM 907 C C . ARG A 1 113 ? -8.379 19.690 21.466 1.00 93.31 113 ARG A C 1
ATOM 909 O O . ARG A 1 113 ? -8.671 20.073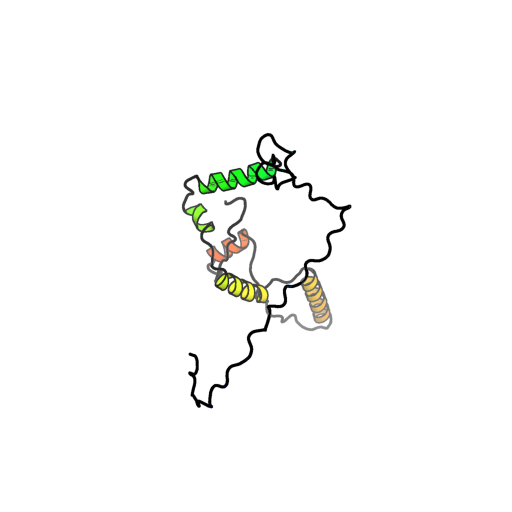 22.592 1.00 93.31 113 ARG A O 1
ATOM 916 N N . ALA A 1 114 ? -9.079 20.009 20.378 1.00 93.88 114 ALA A N 1
ATOM 917 C CA . ALA A 1 114 ? -10.272 20.852 20.420 1.00 93.88 114 ALA A CA 1
ATOM 918 C C . ALA A 1 114 ? -11.368 20.242 21.308 1.00 93.88 114 ALA A C 1
ATOM 920 O O . ALA A 1 114 ? -11.941 20.941 22.139 1.00 93.88 114 ALA A O 1
ATOM 921 N N . ARG A 1 115 ? -11.597 18.923 21.207 1.00 90.50 115 ARG A N 1
ATOM 922 C CA . ARG A 1 115 ? -12.527 18.208 22.089 1.00 90.50 115 ARG A CA 1
ATOM 923 C C . ARG A 1 115 ? -12.115 18.349 23.550 1.00 90.50 115 ARG A C 1
ATOM 925 O O . ARG A 1 115 ? -12.949 18.711 24.361 1.00 90.50 115 ARG A O 1
ATOM 932 N N . LEU A 1 116 ? -10.853 18.071 23.882 1.00 90.12 116 LEU A N 1
ATOM 933 C CA . LEU A 1 116 ? -10.373 18.119 25.268 1.00 90.12 116 LEU A CA 1
ATOM 934 C C . LEU A 1 116 ? -10.490 19.518 25.885 1.00 90.12 116 LEU A C 1
ATOM 936 O O . LEU A 1 116 ? -10.873 19.619 27.045 1.00 90.12 116 LEU A O 1
ATOM 940 N N . VAL A 1 117 ? -10.205 20.577 25.120 1.00 93.31 117 VAL A N 1
ATOM 941 C CA . VAL A 1 117 ? -10.386 21.966 25.577 1.00 93.31 117 VAL A CA 1
ATOM 942 C C . VAL A 1 117 ? -11.865 22.257 25.83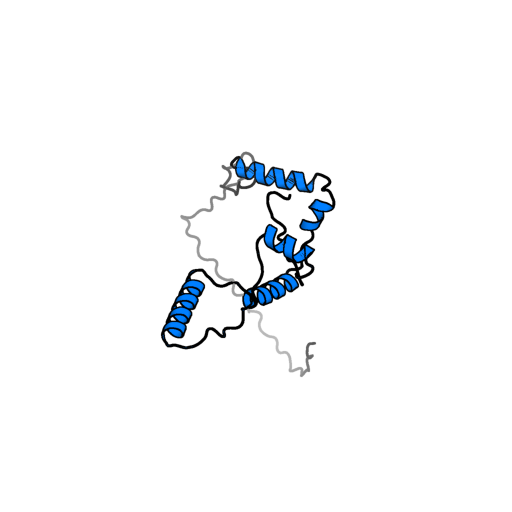1 1.00 93.31 117 VAL A C 1
ATOM 944 O O . VAL A 1 117 ? -12.214 22.686 26.924 1.00 93.31 117 VAL A O 1
ATOM 947 N N . ALA A 1 118 ? -12.743 21.922 24.883 1.00 90.12 118 ALA A N 1
ATOM 948 C CA . ALA A 1 118 ? -14.182 22.129 25.040 1.00 90.12 118 ALA A CA 1
ATOM 949 C C . ALA A 1 118 ? -14.774 21.323 26.212 1.00 90.12 118 ALA A C 1
ATOM 951 O O . ALA A 1 118 ? -15.694 21.778 26.887 1.00 90.12 118 ALA A O 1
ATOM 952 N N . THR A 1 119 ? -14.263 20.116 26.463 1.00 88.50 119 THR A N 1
ATOM 953 C CA . THR A 1 119 ? -14.629 19.310 27.633 1.00 88.50 119 THR A CA 1
ATOM 954 C C . THR A 1 119 ? -14.156 19.984 28.922 1.00 88.50 119 THR A C 1
ATOM 956 O O . THR A 1 119 ? -14.953 20.170 29.835 1.00 88.50 119 THR A O 1
ATOM 959 N N . ALA A 1 120 ? -12.898 20.431 28.984 1.00 89.25 120 ALA A N 1
ATOM 960 C CA . ALA A 1 120 ? -12.353 21.115 30.156 1.00 89.25 120 ALA A CA 1
ATOM 961 C C . ALA A 1 120 ? -13.119 22.407 30.493 1.00 89.25 120 ALA A C 1
ATOM 963 O O . ALA A 1 120 ? -13.421 22.650 31.658 1.00 89.25 120 ALA A O 1
ATOM 964 N N . GLU A 1 121 ? -13.495 23.198 29.485 1.00 90.19 121 GLU A N 1
ATOM 965 C CA . GLU A 1 121 ? -14.327 24.397 29.651 1.00 90.19 121 GLU A CA 1
ATOM 966 C C . GLU A 1 121 ? -15.719 24.062 30.210 1.00 90.19 121 GLU A C 1
ATOM 968 O O . GLU A 1 121 ? -16.213 24.747 31.104 1.00 90.19 121 GLU A O 1
ATOM 973 N N . LYS A 1 122 ? -16.344 22.973 29.741 1.00 87.81 122 LYS A N 1
ATOM 974 C CA . LYS A 1 122 ? -17.653 22.516 30.242 1.00 87.81 122 LYS A CA 1
ATOM 975 C C . LYS A 1 122 ? -17.600 22.045 31.691 1.00 87.81 122 LYS A C 1
ATOM 977 O O . LYS A 1 122 ? -18.514 22.358 32.454 1.00 87.81 122 LYS A O 1
ATOM 982 N N . VAL A 1 123 ? -16.542 21.327 32.059 1.00 88.12 123 VAL A N 1
ATOM 983 C CA . VAL A 1 123 ? -16.312 20.877 33.437 1.00 88.12 123 VAL A CA 1
ATOM 984 C C . VAL A 1 123 ? -16.020 22.065 34.348 1.00 88.12 123 VAL A C 1
ATOM 986 O O . VAL A 1 123 ? -16.576 22.144 35.441 1.00 88.12 123 VAL A O 1
ATOM 989 N N . ALA A 1 124 ? -15.217 23.031 33.890 1.00 88.56 124 ALA A N 1
ATOM 990 C CA . ALA A 1 124 ? -14.960 24.270 34.625 1.00 88.56 124 ALA A CA 1
ATOM 991 C C . ALA A 1 124 ? -16.243 25.091 34.852 1.00 88.56 124 ALA A C 1
ATOM 993 O O . ALA A 1 124 ? -16.396 25.711 35.900 1.00 88.56 124 ALA A O 1
ATOM 994 N N . ALA A 1 125 ? -17.194 25.040 33.913 1.00 87.81 125 ALA A N 1
ATOM 995 C CA . ALA A 1 125 ? -18.525 25.634 34.050 1.00 87.81 125 ALA A CA 1
ATOM 996 C C . ALA A 1 125 ? -19.489 24.833 34.960 1.00 87.81 125 ALA A C 1
ATOM 998 O O . ALA A 1 125 ? -20.663 25.184 35.058 1.00 87.81 125 ALA A O 1
ATOM 999 N N . GLY A 1 126 ? -19.025 23.763 35.618 1.00 83.62 126 GLY A N 1
ATOM 1000 C CA . GLY A 1 126 ? -19.793 22.987 36.599 1.00 83.62 126 GLY A CA 1
ATOM 1001 C C . GLY A 1 126 ? -20.684 21.884 36.017 1.00 83.62 126 GLY A C 1
ATOM 1002 O O . GLY A 1 126 ? -21.417 21.238 36.767 1.00 83.62 126 GLY A O 1
ATOM 1003 N N . ASN A 1 127 ? -20.626 21.632 34.705 1.00 82.38 127 ASN A N 1
ATOM 1004 C CA . ASN A 1 127 ? -21.374 20.543 34.073 1.00 82.38 127 ASN A CA 1
ATOM 1005 C C . ASN A 1 127 ? -20.608 19.213 34.175 1.00 82.38 127 ASN A C 1
ATOM 1007 O O . ASN A 1 127 ? -19.383 19.181 34.069 1.00 82.38 127 ASN A O 1
ATOM 1011 N N . LYS A 1 128 ? -21.325 18.094 34.353 1.00 73.94 128 LYS A N 1
ATOM 1012 C CA . LYS A 1 128 ? -20.727 16.747 34.366 1.00 73.94 128 LYS A CA 1
ATOM 1013 C C . LYS A 1 128 ? -20.413 16.260 32.948 1.00 73.94 128 LYS A C 1
ATOM 1015 O O . LYS A 1 128 ? -21.177 16.491 32.012 1.00 73.94 128 LYS A O 1
ATOM 1020 N N . ASP A 1 129 ? -19.316 15.519 32.817 1.00 68.50 129 ASP A N 1
ATOM 1021 C CA . ASP A 1 129 ? -18.895 14.879 31.568 1.00 68.50 129 ASP A CA 1
ATOM 1022 C C . ASP A 1 129 ? -19.745 13.639 31.240 1.00 68.50 129 ASP A C 1
ATOM 1024 O O . ASP A 1 129 ? -19.333 12.499 31.446 1.00 68.50 129 ASP A O 1
ATOM 1028 N N . GLU A 1 130 ? -20.941 13.840 30.687 1.00 68.38 130 GLU A N 1
ATOM 1029 C CA . GLU A 1 130 ? -21.835 12.753 30.247 1.00 68.38 130 GLU A CA 1
ATOM 1030 C C . GLU A 1 130 ? -21.738 12.469 28.735 1.00 68.38 130 GLU A C 1
ATOM 1032 O O . GLU A 1 130 ? -22.733 12.219 28.054 1.00 68.38 130 GLU A O 1
ATOM 1037 N N . SER A 1 131 ? -20.532 12.506 28.154 1.00 72.25 131 SER A N 1
ATOM 1038 C CA . SER A 1 131 ? -20.371 12.173 26.730 1.00 72.25 131 SER A CA 1
ATOM 1039 C C . SER A 1 131 ? -20.255 10.660 26.511 1.00 72.25 131 SER A C 1
ATOM 1041 O O . SER A 1 131 ? -19.346 10.013 27.040 1.00 72.25 131 SER A O 1
ATOM 1043 N N . ALA A 1 132 ? -21.133 10.092 25.680 1.00 78.06 132 ALA A N 1
ATOM 1044 C CA . ALA A 1 132 ? -21.038 8.699 25.255 1.00 78.06 132 ALA A CA 1
ATOM 1045 C C . ALA A 1 132 ? -19.759 8.448 24.434 1.00 78.06 132 ALA A C 1
ATOM 1047 O O . ALA A 1 132 ? -19.367 9.252 23.584 1.00 78.06 132 ALA A O 1
ATOM 1048 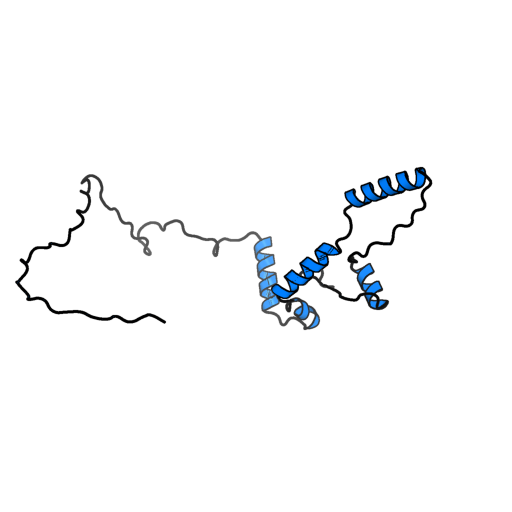N N . LYS A 1 133 ? -19.110 7.300 24.660 1.00 79.00 133 LYS A N 1
ATOM 1049 C CA . LYS A 1 133 ? -17.859 6.945 23.976 1.00 79.00 133 LYS A CA 1
ATOM 1050 C C . LYS A 1 133 ? -18.097 6.745 22.469 1.00 79.00 133 LYS A C 1
ATOM 1052 O O . LYS A 1 133 ? -18.919 5.903 22.105 1.00 79.00 133 LYS A O 1
ATOM 1057 N N . PRO A 1 134 ? -17.352 7.432 21.583 1.00 85.50 134 PRO A N 1
ATOM 1058 C CA . PRO A 1 134 ? -17.551 7.299 20.146 1.00 85.50 134 PRO A CA 1
ATOM 1059 C C . PRO A 1 134 ? -17.116 5.919 19.634 1.00 85.50 134 PRO A C 1
ATOM 1061 O O . PRO A 1 134 ? -16.090 5.363 20.049 1.00 85.50 134 PRO A O 1
ATOM 1064 N N . PHE A 1 135 ? -17.882 5.384 18.682 1.00 89.25 135 PHE A N 1
ATOM 1065 C CA . PHE A 1 135 ? -17.500 4.195 17.927 1.00 89.25 135 PHE A CA 1
ATOM 1066 C C . PHE A 1 135 ? -16.495 4.584 16.849 1.00 89.25 135 PHE A C 1
ATOM 1068 O O . PHE A 1 135 ? -16.779 5.414 15.991 1.00 89.25 135 PHE A O 1
ATOM 1075 N N . VAL A 1 136 ? -15.321 3.965 16.896 1.00 94.00 136 VAL A N 1
ATOM 1076 C CA . VAL A 1 136 ? -14.220 4.225 15.964 1.00 94.00 136 VAL A CA 1
ATOM 1077 C C . VAL A 1 136 ? -13.601 2.912 15.519 1.00 94.00 136 VAL A C 1
ATOM 1079 O O . VAL A 1 136 ? -13.591 1.933 16.276 1.00 94.00 136 VAL A O 1
ATOM 1082 N N . ILE A 1 137 ? -13.038 2.912 14.315 1.00 95.44 137 ILE A N 1
ATOM 1083 C CA . I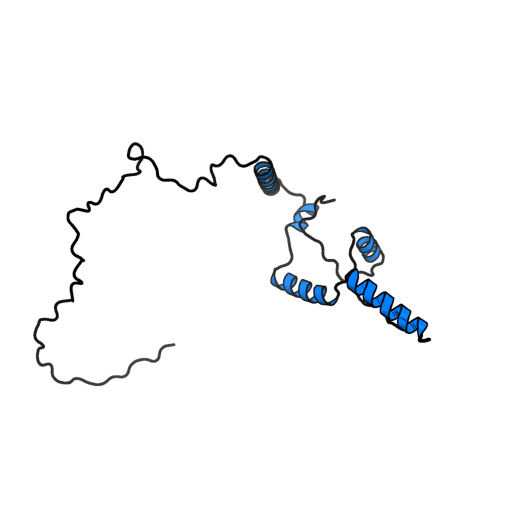LE A 1 137 ? -12.223 1.804 13.819 1.00 95.44 137 ILE A CA 1
ATOM 1084 C C . ILE A 1 137 ? -11.018 1.617 14.736 1.00 95.44 137 ILE A C 1
ATOM 1086 O O . ILE A 1 137 ? -10.347 2.575 15.128 1.00 95.44 137 ILE A O 1
ATOM 1090 N N . LYS A 1 138 ? -10.751 0.360 15.091 1.00 94.94 138 LYS A N 1
ATOM 1091 C CA . LYS A 1 138 ? -9.562 -0.031 15.846 1.00 94.94 138 LYS A CA 1
ATOM 1092 C C . LYS A 1 138 ? -8.442 -0.363 14.868 1.00 94.94 138 LYS A C 1
ATOM 1094 O O . LYS A 1 138 ? -8.688 -0.995 13.847 1.00 94.94 138 LYS A O 1
ATOM 1099 N N . TYR A 1 139 ? -7.234 0.094 15.177 1.00 95.12 139 TYR A N 1
ATOM 1100 C CA . TYR A 1 139 ? -6.045 -0.086 14.348 1.00 95.12 139 TYR A CA 1
ATOM 1101 C C . TYR A 1 139 ? -4.844 -0.507 15.204 1.00 95.12 139 TYR A C 1
ATOM 1103 O O . TYR A 1 139 ? -4.874 -0.375 16.431 1.00 95.12 139 TYR A O 1
ATOM 1111 N N . GLY A 1 140 ? -3.796 -0.992 14.535 1.00 95.81 140 GLY A N 1
ATOM 1112 C CA . GLY A 1 140 ? -2.582 -1.536 15.148 1.00 95.81 140 GLY A CA 1
ATOM 1113 C C . GLY A 1 140 ? -2.664 -3.051 15.332 1.00 95.81 140 GLY A C 1
ATOM 1114 O O . GLY A 1 140 ? -3.637 -3.550 15.892 1.00 95.81 140 GLY A O 1
ATOM 1115 N N . ILE A 1 141 ? -1.635 -3.770 14.871 1.00 94.38 141 ILE A N 1
ATOM 1116 C CA . ILE A 1 141 ? -1.612 -5.244 14.822 1.00 94.38 141 ILE A CA 1
ATOM 1117 C C . ILE A 1 141 ? -1.881 -5.839 16.211 1.00 94.38 141 ILE A C 1
ATOM 1119 O O . ILE A 1 141 ? -2.856 -6.563 16.372 1.00 94.38 141 ILE A O 1
ATOM 1123 N N . ASN A 1 142 ? -1.132 -5.421 17.235 1.00 96.06 142 ASN A N 1
ATOM 1124 C CA . ASN A 1 142 ? -1.264 -5.942 18.607 1.00 96.06 142 ASN A CA 1
ATOM 1125 C C . ASN A 1 142 ? -2.652 -5.697 19.232 1.00 96.06 142 ASN A C 1
ATOM 1127 O O . ASN A 1 142 ? -3.157 -6.484 20.032 1.00 96.06 142 ASN A O 1
ATOM 1131 N N . HIS A 1 143 ? -3.287 -4.575 18.893 1.00 96.56 143 HIS A N 1
ATOM 1132 C CA . HIS A 1 143 ? -4.623 -4.277 19.403 1.00 96.56 143 HIS A CA 1
ATOM 1133 C C . HIS A 1 143 ? -5.690 -5.066 18.641 1.00 96.56 143 HIS A C 1
ATOM 1135 O O . HIS A 1 143 ? -6.651 -5.540 19.234 1.00 96.56 143 HIS A O 1
ATOM 1141 N N . ILE A 1 144 ? -5.525 -5.244 17.332 1.00 96.62 144 ILE A N 1
ATOM 1142 C CA . ILE A 1 144 ? -6.450 -6.040 16.527 1.00 96.62 144 ILE A CA 1
ATOM 1143 C C . ILE A 1 144 ? -6.390 -7.516 16.938 1.00 96.62 144 ILE A C 1
ATOM 1145 O O . ILE A 1 144 ? -7.449 -8.115 17.110 1.00 96.62 144 ILE A O 1
ATOM 1149 N N . THR A 1 145 ? -5.203 -8.088 17.160 1.00 97.12 145 THR A N 1
ATOM 1150 C CA . THR A 1 145 ? -5.052 -9.495 17.578 1.00 97.12 145 THR A CA 1
ATOM 1151 C C . THR A 1 145 ? -5.777 -9.774 18.893 1.00 97.12 145 THR A C 1
ATOM 1153 O O . THR A 1 145 ? -6.631 -10.656 18.937 1.00 97.12 145 THR A O 1
ATOM 1156 N N . SER A 1 146 ? -5.571 -8.944 19.919 1.00 98.12 146 SER A N 1
ATOM 1157 C CA . SER A 1 146 ? -6.285 -9.083 21.201 1.00 98.12 146 SER A CA 1
ATOM 1158 C C . SER A 1 146 ? -7.811 -8.949 21.070 1.00 98.12 146 SER A C 1
ATOM 1160 O O . SER A 1 146 ? -8.567 -9.627 21.773 1.00 98.12 146 SER A O 1
ATOM 1162 N N . LEU A 1 147 ? -8.304 -8.109 20.150 1.00 97.50 147 LEU A N 1
ATOM 1163 C CA . LEU A 1 147 ? -9.739 -7.982 19.868 1.00 97.50 147 LEU A CA 1
ATOM 1164 C C . LEU A 1 147 ? -10.314 -9.199 19.132 1.00 97.50 147 LEU A C 1
ATOM 1166 O O . LEU A 1 147 ? -11.489 -9.518 19.342 1.00 97.50 147 LEU A O 1
ATOM 1170 N N . ILE A 1 148 ? -9.518 -9.860 18.290 1.00 97.56 148 ILE A N 1
ATOM 1171 C CA . ILE A 1 148 ? -9.881 -11.118 17.623 1.00 97.56 148 ILE A CA 1
ATOM 1172 C C . ILE A 1 148 ? -9.937 -12.250 18.653 1.00 97.56 148 ILE A C 1
ATOM 1174 O O . ILE A 1 148 ? -10.951 -12.938 18.735 1.00 97.56 148 ILE A O 1
ATOM 1178 N N . GLU A 1 149 ? -8.907 -12.387 19.491 1.00 97.69 149 GLU A N 1
ATOM 1179 C CA . GLU A 1 149 ? -8.838 -13.389 20.567 1.00 97.69 149 GLU A CA 1
ATOM 1180 C C . GLU A 1 149 ? -9.997 -13.236 21.558 1.00 97.69 149 GLU A C 1
ATOM 1182 O O . GLU A 1 149 ? -10.654 -14.207 21.928 1.00 97.69 149 GLU A O 1
ATOM 1187 N N . SER A 1 150 ? -10.326 -11.989 21.910 1.00 97.88 150 SER A N 1
ATOM 1188 C CA . SER A 1 150 ? -11.471 -11.660 22.766 1.00 97.88 150 SER A CA 1
ATOM 1189 C C . SER A 1 150 ? -12.832 -11.799 22.066 1.00 97.88 150 SER A C 1
ATOM 1191 O O . SER A 1 150 ? -13.854 -11.495 22.681 1.00 97.88 150 SER A O 1
ATOM 1193 N N . LYS A 1 151 ? -12.873 -12.172 20.777 1.00 97.19 151 LYS A N 1
ATOM 1194 C CA . LYS A 1 151 ? -14.086 -12.259 19.937 1.00 97.19 151 LYS A CA 1
ATOM 1195 C C . LYS A 1 151 ? -14.921 -10.968 19.904 1.00 97.19 151 LYS A C 1
ATOM 1197 O O . LYS A 1 151 ? -16.143 -11.001 19.778 1.00 97.19 151 LYS A O 1
ATOM 1202 N N . LYS A 1 152 ? -14.266 -9.807 20.020 1.00 96.31 152 LYS A N 1
ATOM 1203 C CA . LYS A 1 152 ? -14.906 -8.475 19.989 1.00 96.31 152 LYS A CA 1
ATOM 1204 C C . LYS A 1 152 ? -14.925 -7.857 18.591 1.00 96.31 152 LYS A C 1
ATOM 1206 O O . LYS A 1 152 ? -15.748 -6.982 18.318 1.00 96.31 152 LYS A O 1
ATOM 1211 N N . ALA A 1 153 ? -14.010 -8.268 17.713 1.00 95.75 153 ALA A N 1
ATOM 1212 C CA . ALA A 1 153 ? -13.953 -7.788 16.337 1.00 95.75 153 ALA A CA 1
ATOM 1213 C C . ALA A 1 153 ? -15.107 -8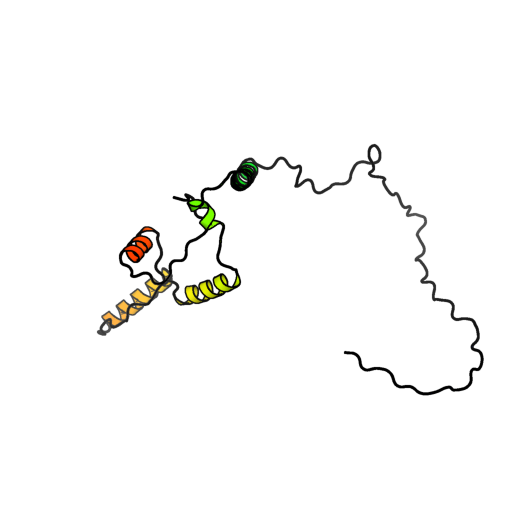.374 15.502 1.00 95.75 153 ALA A C 1
ATOM 1215 O O . ALA A 1 153 ? -15.279 -9.586 15.443 1.00 95.75 153 ALA A O 1
ATOM 1216 N N . LYS A 1 154 ? -15.887 -7.508 14.839 1.00 95.44 154 LYS A N 1
ATOM 1217 C CA . LYS A 1 154 ? -16.977 -7.929 13.932 1.00 95.44 154 LYS A CA 1
ATOM 1218 C C . LYS A 1 154 ? -16.502 -8.173 12.498 1.00 95.44 154 LYS A C 1
ATOM 1220 O O . LYS A 1 154 ? -17.032 -9.034 11.812 1.00 95.44 154 LYS A O 1
ATOM 1225 N N . LEU A 1 155 ? -15.537 -7.377 12.045 1.00 95.69 155 LEU A N 1
ATOM 1226 C CA . LEU A 1 155 ? -14.942 -7.436 10.714 1.00 95.69 155 LEU A CA 1
ATOM 1227 C C . LEU A 1 155 ? -13.473 -7.030 10.834 1.00 95.69 155 LEU A C 1
ATOM 1229 O O . LEU A 1 155 ? -13.166 -6.035 11.495 1.00 95.69 155 LEU A O 1
ATOM 1233 N N . VAL A 1 156 ? -12.588 -7.783 10.184 1.00 96.12 156 VAL A N 1
ATOM 1234 C CA . VAL A 1 156 ? -11.155 -7.487 10.093 1.00 96.12 156 VAL A CA 1
ATOM 1235 C C . VAL A 1 156 ? -10.813 -7.266 8.627 1.00 96.12 156 VAL A C 1
ATOM 1237 O O . VAL A 1 156 ? -11.226 -8.040 7.767 1.00 96.12 156 VAL A O 1
ATOM 1240 N N . VAL A 1 157 ? -10.077 -6.194 8.348 1.00 95.94 157 VAL A N 1
ATOM 1241 C CA . VAL A 1 157 ? -9.636 -5.829 7.000 1.00 95.94 157 VAL A CA 1
ATOM 1242 C C . VAL A 1 157 ? -8.116 -5.832 7.004 1.00 95.94 157 VAL A C 1
ATOM 1244 O O . VAL A 1 157 ? -7.508 -5.129 7.809 1.00 95.94 157 VAL A O 1
ATOM 1247 N N . ILE A 1 158 ? -7.518 -6.643 6.135 1.00 95.69 158 ILE A N 1
ATOM 1248 C CA . ILE A 1 158 ? -6.071 -6.870 6.081 1.00 95.69 158 ILE A CA 1
ATOM 1249 C C . ILE A 1 158 ? -5.538 -6.291 4.770 1.00 95.69 158 ILE A C 1
ATOM 1251 O O . ILE A 1 158 ? -6.129 -6.502 3.710 1.00 95.69 158 ILE A O 1
ATOM 1255 N N . ALA A 1 159 ? -4.442 -5.537 4.849 1.00 95.62 159 ALA A N 1
ATOM 1256 C CA . ALA A 1 159 ? -3.740 -5.040 3.671 1.00 95.62 159 ALA A CA 1
ATOM 1257 C C . ALA A 1 159 ? -3.002 -6.189 2.968 1.00 95.62 159 ALA A C 1
ATOM 1259 O O . ALA A 1 159 ? -2.491 -7.096 3.619 1.00 95.62 159 ALA A O 1
ATOM 1260 N N . ASN A 1 160 ? -2.939 -6.154 1.641 1.00 95.19 160 ASN A N 1
ATOM 1261 C CA . ASN A 1 160 ? -2.331 -7.222 0.846 1.00 95.19 160 ASN A CA 1
ATOM 1262 C C . ASN A 1 160 ? -0.834 -7.012 0.557 1.00 95.19 160 ASN A C 1
ATOM 1264 O O . ASN A 1 160 ? -0.193 -7.896 -0.005 1.00 95.19 160 ASN A O 1
ATOM 1268 N N . ASP A 1 161 ? -0.286 -5.846 0.895 1.00 94.56 161 ASP A N 1
ATOM 1269 C CA . ASP A 1 161 ? 1.046 -5.379 0.502 1.00 94.56 161 ASP A CA 1
ATOM 1270 C C . ASP A 1 161 ? 1.969 -5.058 1.695 1.00 94.56 161 ASP A C 1
ATOM 1272 O O . ASP A 1 161 ? 2.888 -4.241 1.594 1.00 94.56 161 ASP A O 1
ATOM 1276 N N . VAL A 1 162 ? 1.764 -5.735 2.826 1.00 94.69 162 VAL A N 1
ATOM 1277 C CA . VAL A 1 162 ? 2.588 -5.564 4.032 1.00 94.69 162 VAL A CA 1
ATOM 1278 C C . VAL A 1 162 ? 3.984 -6.171 3.829 1.00 94.69 162 VAL A C 1
ATOM 1280 O O . VAL A 1 162 ? 4.139 -7.256 3.272 1.00 94.69 162 VAL A O 1
ATOM 1283 N N . ASN A 1 163 ? 5.015 -5.440 4.257 1.00 91.38 163 ASN A N 1
ATOM 1284 C CA . ASN A 1 163 ? 6.390 -5.929 4.360 1.00 91.38 163 ASN A CA 1
ATOM 1285 C C . ASN A 1 163 ? 6.932 -5.547 5.749 1.00 91.38 163 ASN A C 1
ATOM 1287 O O . ASN A 1 163 ? 6.900 -4.349 6.054 1.00 91.38 163 ASN A O 1
ATOM 1291 N N . PRO A 1 164 ? 7.476 -6.474 6.562 1.00 93.69 164 PRO A N 1
ATOM 1292 C CA . PRO A 1 164 ? 7.573 -7.938 6.384 1.00 93.69 164 PRO A CA 1
ATOM 1293 C C . PRO A 1 164 ? 6.206 -8.639 6.253 1.00 93.69 164 PRO A C 1
ATOM 1295 O O . PRO A 1 164 ? 5.182 -8.020 6.523 1.00 93.69 164 PRO A O 1
ATOM 1298 N N . ILE A 1 165 ? 6.187 -9.876 5.740 1.00 90.12 165 ILE A N 1
ATOM 1299 C CA . ILE A 1 165 ? 4.933 -10.636 5.525 1.00 90.12 165 ILE A CA 1
ATOM 1300 C C . ILE A 1 165 ? 4.514 -11.410 6.786 1.00 90.12 165 ILE A C 1
ATOM 1302 O O . ILE A 1 165 ? 3.381 -11.880 6.872 1.00 90.12 165 ILE A O 1
ATOM 1306 N N . GLU A 1 166 ? 5.454 -11.546 7.722 1.00 88.12 166 GLU A N 1
ATOM 1307 C CA . GLU A 1 166 ? 5.337 -12.174 9.036 1.00 88.12 166 GLU A CA 1
ATOM 1308 C C . GLU A 1 166 ? 4.651 -11.284 10.082 1.00 88.12 166 GLU A C 1
ATOM 1310 O O . GLU A 1 166 ? 4.949 -10.066 10.137 1.00 88.12 166 GLU A O 1
#

Foldseek 3Di:
DDDDDDDDDDDDDDDDDPDPPDPPPDDPDDDPVDDDDDFDQDPPGDDHDDDPCVVVDPDDPVVVVVVVVVVVVVPDDDDPLLCVLVDDDDPVVVVVVVVVQVVQADDDPVRVVVVVVVQVVCVVVVDDDPDDDGRHDDDDPVVVVVCVVVVNDPDDDDHSDDPPPD